Protein AF-W6S376-F1 (afdb_monomer)

Foldseek 3Di:
DDDPPDPPPPPDDPVVVVVVVVVVVVVVVVVVVVVVVVVVVVVVVVVVVVVVVVVVVVVVVVVVVVVVVVVVVVVVVVVVVVVVVVVVVVVVVVVVVVVVVVVVVVVVCVVVVVCCCPVVVDDDDDPVGDDDDPDPPPPPDDPPPDPPPPDVVVVVVVVD

Solvent-accessible surface area (backbone atoms only — not comparable to full-atom values): 9674 Å² total; per-residue (Å²): 134,86,84,83,76,80,79,81,78,81,82,72,69,69,73,59,56,54,55,53,51,50,54,51,50,51,53,49,51,50,53,52,49,52,50,51,53,54,48,54,52,51,53,53,52,50,55,52,51,53,53,50,52,53,53,50,52,53,48,53,53,51,51,52,52,52,52,50,53,54,51,50,51,52,51,51,56,52,51,49,54,50,49,53,54,50,50,53,49,52,52,51,50,51,51,51,52,48,50,52,51,53,50,49,46,57,68,50,50,59,57,58,53,46,47,36,35,73,78,62,68,50,72,85,73,52,94,90,70,67,78,84,74,87,74,74,82,82,75,70,76,73,80,74,81,73,79,82,72,82,52,75,66,64,66,54,61,73,77,107

Structure (mmCIF, N/CA/C/O backbone):
data_AF-W6S376-F1
#
_entry.id   AF-W6S376-F1
#
loop_
_atom_site.group_PDB
_atom_site.id
_atom_site.type_symbol
_atom_site.label_atom_id
_atom_site.label_alt_id
_atom_site.label_comp_id
_atom_site.label_asym_id
_atom_site.label_entity_id
_atom_site.label_seq_id
_atom_site.pdbx_PDB_ins_code
_atom_site.Cartn_x
_atom_site.Cartn_y
_atom_site.Cartn_z
_atom_site.occupancy
_atom_site.B_iso_or_equiv
_atom_site.auth_seq_id
_atom_site.auth_comp_id
_atom_site.auth_asym_id
_atom_site.auth_atom_id
_atom_site.pdbx_PDB_model_num
ATOM 1 N N . MET A 1 1 ? -20.265 -20.886 99.527 1.00 39.12 1 MET A N 1
ATOM 2 C CA . MET A 1 1 ? -19.819 -20.579 98.152 1.00 39.12 1 MET A CA 1
ATOM 3 C C . MET A 1 1 ? -20.722 -19.474 97.637 1.00 39.12 1 MET A C 1
ATOM 5 O O . MET A 1 1 ? -21.921 -19.539 97.876 1.00 39.12 1 MET A O 1
ATOM 9 N N . LEU A 1 2 ? -20.114 -18.406 97.135 1.00 38.09 2 LEU A N 1
ATOM 10 C CA . LEU A 1 2 ? -20.700 -17.077 96.972 1.00 38.09 2 LEU A CA 1
ATOM 11 C C . LEU A 1 2 ? -21.771 -17.071 95.872 1.00 38.09 2 LEU A C 1
ATOM 13 O O . LEU A 1 2 ? -21.525 -17.546 94.770 1.00 38.09 2 LEU A O 1
ATOM 17 N N . VAL A 1 3 ? -22.951 -16.539 96.193 1.00 49.94 3 VAL A N 1
ATOM 18 C CA . VAL A 1 3 ? -23.994 -16.220 95.213 1.00 49.94 3 VAL A CA 1
ATOM 19 C C . VAL A 1 3 ? -23.668 -14.829 94.686 1.00 49.94 3 VAL A C 1
ATOM 21 O O . VAL A 1 3 ? -23.959 -13.828 95.341 1.00 49.94 3 VAL A O 1
ATOM 24 N N . GLU A 1 4 ? -22.991 -14.770 93.545 1.00 47.47 4 GLU A N 1
ATOM 25 C CA . GLU A 1 4 ? -22.714 -13.518 92.851 1.00 47.47 4 GLU A CA 1
ATOM 26 C C . GLU A 1 4 ? -24.013 -13.058 92.176 1.00 47.47 4 GLU A C 1
ATOM 28 O O . GLU A 1 4 ? -24.492 -13.639 91.204 1.00 47.47 4 GLU A O 1
ATOM 33 N N . LYS A 1 5 ? -24.666 -12.069 92.792 1.00 45.97 5 LYS A N 1
ATOM 34 C CA . LYS A 1 5 ? -25.828 -11.382 92.230 1.00 45.97 5 LYS A CA 1
ATOM 35 C C . LYS A 1 5 ? -25.325 -10.519 91.075 1.00 45.97 5 LYS A C 1
ATOM 37 O O . LYS A 1 5 ? -24.723 -9.478 91.316 1.00 45.97 5 LYS A O 1
ATOM 42 N N . GLU A 1 6 ? -25.588 -10.931 89.840 1.00 48.41 6 GLU A N 1
ATOM 43 C CA . GLU A 1 6 ? -25.418 -10.050 88.687 1.00 48.41 6 GLU A CA 1
ATOM 44 C C . GLU A 1 6 ? -26.399 -8.876 88.817 1.00 48.41 6 GLU A C 1
ATOM 46 O O . GLU A 1 6 ? -27.620 -9.020 88.701 1.00 48.41 6 GLU A O 1
ATOM 51 N N . GLU A 1 7 ? -25.863 -7.698 89.133 1.00 44.38 7 GLU A N 1
ATOM 52 C CA . GLU A 1 7 ? -26.614 -6.451 89.145 1.00 44.38 7 GLU A CA 1
ATOM 53 C C . GLU A 1 7 ? -27.043 -6.104 87.714 1.00 44.38 7 GLU A C 1
ATOM 55 O O . GLU A 1 7 ? -26.270 -5.585 86.907 1.00 44.38 7 GLU A O 1
ATOM 60 N N . TYR A 1 8 ? -28.312 -6.354 87.394 1.00 46.72 8 TYR A N 1
ATOM 61 C CA . TYR A 1 8 ? -28.940 -5.812 86.194 1.00 46.72 8 TYR A CA 1
ATOM 62 C C . TYR A 1 8 ? -29.091 -4.292 86.335 1.00 46.72 8 TYR A C 1
ATOM 64 O O . TYR A 1 8 ? -30.115 -3.776 86.786 1.00 46.72 8 TYR A O 1
ATOM 72 N N . ILE A 1 9 ? -28.063 -3.553 85.922 1.00 46.50 9 ILE A N 1
ATOM 73 C CA . ILE A 1 9 ? -28.124 -2.099 85.775 1.00 46.50 9 ILE A CA 1
ATOM 74 C C . ILE A 1 9 ? -28.950 -1.782 84.521 1.00 46.50 9 ILE A C 1
ATOM 76 O O . ILE A 1 9 ? -28.429 -1.620 83.417 1.00 46.50 9 ILE A O 1
ATOM 80 N N . ILE A 1 10 ? -30.268 -1.668 84.685 1.00 50.78 10 ILE A N 1
ATOM 81 C CA . ILE A 1 10 ? -31.154 -1.115 83.655 1.00 50.78 10 ILE A CA 1
ATOM 82 C C . ILE A 1 10 ? -31.054 0.413 83.732 1.00 50.78 10 ILE 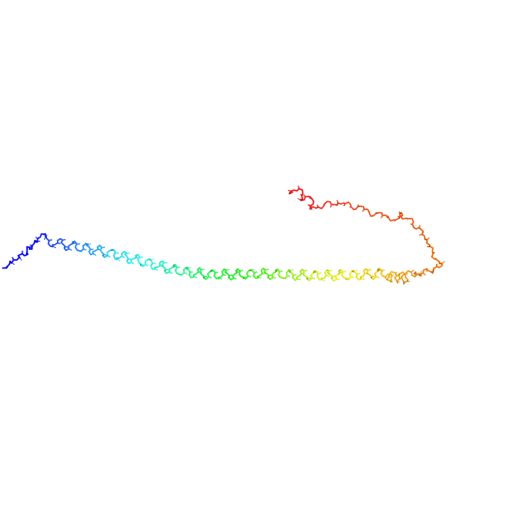A C 1
ATOM 84 O O . ILE A 1 10 ? -31.858 1.086 84.373 1.00 50.78 10 ILE A O 1
ATOM 88 N N . LYS A 1 11 ? -30.024 0.980 83.097 1.00 48.44 11 LYS A N 1
ATOM 89 C CA . LYS A 1 11 ? -29.925 2.427 82.866 1.00 48.44 11 LYS A CA 1
ATOM 90 C 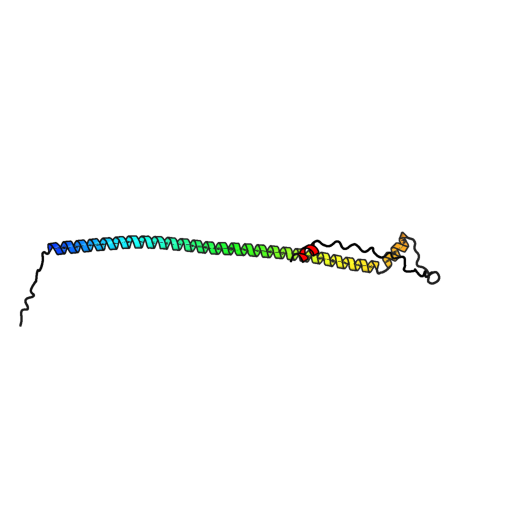C . LYS A 1 11 ? -30.515 2.770 81.496 1.00 48.44 11 LYS A C 1
ATOM 92 O O . LYS A 1 11 ? -29.883 2.543 80.467 1.00 48.44 11 LYS A O 1
ATOM 97 N N . GLY A 1 12 ? -31.716 3.352 81.512 1.00 62.19 12 GLY A N 1
ATOM 98 C CA . GLY A 1 12 ? -32.338 4.033 80.371 1.00 62.19 12 GLY A CA 1
ATOM 99 C C . GLY A 1 12 ? -33.593 3.360 79.803 1.00 62.19 12 GLY A C 1
ATOM 100 O O . GLY A 1 12 ? -33.769 2.147 79.880 1.00 62.19 12 GLY A O 1
ATOM 101 N N . SER A 1 13 ? -34.469 4.179 79.214 1.00 60.47 13 SER A N 1
ATOM 102 C CA . SER A 1 13 ? -35.707 3.741 78.559 1.00 60.47 13 SER A CA 1
ATOM 103 C C . SER A 1 13 ? -35.403 2.897 77.313 1.00 60.47 13 SER A C 1
ATOM 105 O O . SER A 1 13 ? -34.780 3.382 76.366 1.00 60.47 13 SER A O 1
ATOM 107 N N . ASN A 1 14 ? -35.872 1.644 77.285 1.00 60.69 14 ASN A N 1
ATOM 108 C CA . ASN A 1 14 ? -35.725 0.728 76.141 1.00 60.69 14 ASN A CA 1
ATOM 109 C C . ASN A 1 14 ? -36.356 1.267 74.841 1.00 60.69 14 ASN A C 1
ATOM 111 O O . ASN A 1 14 ? -35.962 0.845 73.755 1.00 60.69 14 ASN A O 1
ATOM 115 N N . ALA A 1 15 ? -37.268 2.241 74.935 1.00 60.81 15 ALA A N 1
ATOM 116 C CA . ALA A 1 15 ? -37.888 2.890 73.782 1.00 60.81 15 ALA A CA 1
ATOM 117 C C . ALA A 1 15 ? -36.878 3.648 72.893 1.00 60.81 15 ALA A C 1
ATOM 119 O O . ALA A 1 15 ? -37.040 3.686 71.678 1.00 60.81 15 ALA A O 1
ATOM 120 N N . LEU A 1 16 ? -35.804 4.204 73.473 1.00 59.72 16 LEU A N 1
ATOM 121 C CA . LEU A 1 16 ? -34.778 4.953 72.727 1.00 59.72 16 LEU A CA 1
ATOM 122 C C . LEU A 1 16 ? -33.722 4.049 72.068 1.00 59.72 16 LEU A C 1
ATOM 124 O O . LEU A 1 16 ? -33.087 4.445 71.094 1.00 59.72 16 LEU A O 1
ATOM 128 N N . LYS A 1 17 ? -33.530 2.821 72.570 1.00 62.09 17 LYS A N 1
ATOM 129 C CA . LYS A 1 17 ? -32.647 1.836 71.919 1.00 62.09 17 LYS A CA 1
ATOM 130 C C . LYS A 1 17 ? -33.239 1.350 70.601 1.00 62.09 17 LYS A C 1
ATOM 132 O O . LYS A 1 17 ? -32.499 1.139 69.647 1.00 62.09 17 LYS A O 1
ATOM 137 N N . GLN A 1 18 ? -34.558 1.196 70.539 1.00 60.62 18 GLN A N 1
ATOM 138 C CA . GLN A 1 18 ? -35.235 0.696 69.349 1.00 60.62 18 GLN A CA 1
ATOM 139 C C . GLN A 1 18 ? -35.194 1.708 68.196 1.00 60.62 18 GLN A C 1
ATOM 141 O O . GLN A 1 18 ? -34.843 1.328 67.081 1.00 60.62 18 GLN A O 1
ATOM 146 N N . SER A 1 19 ? -35.401 2.999 68.480 1.00 62.12 19 SER A N 1
ATOM 147 C CA . SER A 1 19 ? -35.263 4.063 67.477 1.00 62.12 19 SER A CA 1
ATOM 148 C C . SER A 1 19 ? -33.817 4.250 66.998 1.00 62.12 19 SER A C 1
ATOM 150 O O . SER A 1 19 ? -33.586 4.453 65.809 1.00 62.12 19 SER A O 1
ATOM 152 N N . ALA A 1 20 ? -32.816 4.108 67.877 1.00 65.94 20 ALA A N 1
ATOM 153 C CA . ALA A 1 20 ? -31.406 4.149 67.476 1.00 65.94 20 ALA A CA 1
ATOM 154 C C . ALA A 1 20 ? -31.015 2.978 66.547 1.00 65.94 20 ALA A C 1
ATOM 156 O O . ALA A 1 20 ? -30.254 3.171 65.596 1.00 65.94 20 ALA A O 1
ATOM 157 N N . ILE A 1 21 ? -31.559 1.779 66.790 1.00 68.56 21 ILE A N 1
ATOM 158 C CA . ILE A 1 21 ? -31.357 0.597 65.935 1.00 68.56 21 ILE A CA 1
ATOM 159 C C . ILE A 1 21 ? -32.057 0.775 64.578 1.00 68.56 21 ILE A C 1
ATOM 161 O O . ILE A 1 21 ? -31.495 0.395 63.551 1.00 68.56 21 ILE A O 1
ATOM 165 N N . GLU A 1 22 ? -33.255 1.366 64.544 1.00 68.00 22 GLU A N 1
ATOM 166 C CA . GLU A 1 22 ? -33.971 1.673 63.296 1.00 68.00 22 GLU A CA 1
ATOM 167 C C . GLU A 1 22 ? -33.218 2.692 62.435 1.00 68.00 22 GLU A C 1
ATOM 169 O O . GLU A 1 22 ? -32.988 2.426 61.256 1.00 68.00 22 GLU A O 1
ATOM 174 N N . VAL A 1 23 ? -32.722 3.782 63.030 1.00 71.94 23 VAL A N 1
ATOM 175 C CA . VAL A 1 23 ? -31.906 4.786 62.324 1.00 71.94 23 VAL A CA 1
ATOM 176 C C . VAL A 1 23 ? -30.604 4.174 61.793 1.00 71.94 23 VAL A C 1
ATOM 178 O O . VAL A 1 23 ? -30.176 4.485 60.680 1.00 71.94 23 VAL A O 1
ATOM 181 N N . GLN A 1 24 ? -29.956 3.275 62.541 1.00 72.38 24 GLN A N 1
ATOM 182 C CA . GLN A 1 24 ? -28.781 2.551 62.039 1.00 72.38 24 GLN A CA 1
ATOM 183 C C . GLN A 1 24 ? -29.116 1.632 60.859 1.00 72.38 24 GLN A C 1
ATOM 185 O O . GLN A 1 24 ? -28.380 1.635 59.869 1.00 72.38 24 GLN A O 1
ATOM 190 N N . ARG A 1 25 ? -30.224 0.883 60.929 1.00 71.31 25 ARG A N 1
ATOM 191 C CA . ARG A 1 25 ? -30.671 0.019 59.825 1.00 71.31 25 ARG A CA 1
ATOM 192 C C . ARG A 1 25 ? -31.015 0.817 58.576 1.00 71.31 25 ARG A C 1
ATOM 194 O O . ARG A 1 25 ? -30.661 0.386 57.483 1.00 71.31 25 ARG A O 1
ATOM 201 N N . GLU A 1 26 ? -31.673 1.963 58.722 1.00 75.44 26 GLU A N 1
ATOM 202 C CA . GLU A 1 26 ? -32.029 2.837 57.602 1.00 75.44 26 GLU A CA 1
ATOM 203 C C . GLU A 1 26 ? -30.774 3.388 56.906 1.00 75.44 26 GLU A C 1
ATOM 205 O O . GLU A 1 26 ? -30.630 3.254 55.689 1.00 75.44 26 GLU A O 1
ATOM 210 N N . ASN A 1 27 ? -29.794 3.859 57.685 1.00 77.00 27 ASN A N 1
ATOM 211 C CA . ASN A 1 27 ? -28.497 4.312 57.173 1.00 77.00 27 ASN A CA 1
ATOM 212 C C . ASN A 1 27 ? -27.691 3.195 56.479 1.00 77.00 27 ASN A C 1
ATOM 214 O O . ASN A 1 27 ? -27.028 3.436 55.467 1.00 77.00 27 ASN A O 1
ATOM 218 N N . GLU A 1 28 ? -27.710 1.963 56.999 1.00 80.81 28 GLU A N 1
ATOM 219 C CA . GLU A 1 28 ? -27.093 0.816 56.317 1.00 80.81 28 GLU A CA 1
ATOM 220 C C . GLU A 1 28 ? -27.803 0.477 55.005 1.00 80.81 28 GLU A C 1
ATOM 222 O O . GLU A 1 28 ? -27.146 0.190 53.998 1.00 80.81 28 GLU A O 1
ATOM 227 N N . TYR A 1 29 ? -29.135 0.546 54.988 1.00 81.62 29 TYR A N 1
ATOM 228 C CA . TYR A 1 29 ? -29.931 0.287 53.794 1.00 81.62 29 TYR A CA 1
ATOM 229 C C . TYR A 1 29 ? -29.631 1.301 52.687 1.00 81.62 29 TYR A C 1
ATOM 231 O O . TYR A 1 29 ? -29.482 0.926 51.519 1.00 81.62 29 TYR A O 1
ATOM 239 N N . GLU A 1 30 ? -29.480 2.574 53.049 1.00 83.81 30 GLU A N 1
ATOM 240 C CA . GLU A 1 30 ? -29.123 3.645 52.122 1.00 83.81 30 GLU A CA 1
ATOM 241 C C . GLU A 1 30 ? -27.717 3.447 51.541 1.00 83.81 30 GLU A C 1
ATOM 243 O O . GLU A 1 30 ? -27.540 3.450 50.318 1.00 83.81 30 GLU A O 1
ATOM 248 N N . LYS A 1 31 ? -26.730 3.125 52.389 1.00 85.12 31 LYS A N 1
ATOM 249 C CA . LYS A 1 31 ? -25.360 2.795 51.954 1.00 85.12 31 LYS A CA 1
ATOM 250 C C . LYS A 1 31 ? -25.322 1.595 51.006 1.00 85.12 31 LYS A C 1
ATOM 252 O O . LYS A 1 31 ? -24.632 1.633 49.983 1.00 85.12 31 LYS A O 1
ATOM 257 N N . LEU A 1 32 ? -26.082 0.538 51.297 1.00 84.19 32 LEU A N 1
ATOM 258 C CA . LEU A 1 32 ? -26.208 -0.635 50.425 1.00 84.19 32 LEU A CA 1
ATOM 259 C C . LEU A 1 32 ? -26.868 -0.282 49.085 1.00 84.19 32 LEU A C 1
ATOM 261 O O . LEU A 1 32 ? -26.468 -0.794 48.031 1.00 84.19 32 LEU A O 1
ATOM 265 N N . ARG A 1 33 ? -27.863 0.611 49.096 1.00 86.12 33 ARG A N 1
ATOM 266 C CA . ARG A 1 33 ? -28.548 1.085 47.889 1.00 86.12 33 ARG A CA 1
ATOM 267 C C . ARG A 1 33 ? -27.603 1.899 47.009 1.00 86.12 33 ARG A C 1
ATOM 269 O O . ARG A 1 33 ? -27.508 1.619 45.811 1.00 86.12 33 ARG A O 1
ATOM 276 N N . GLU A 1 34 ? -26.836 2.817 47.591 1.00 86.88 34 GLU A N 1
ATOM 277 C CA . GLU A 1 34 ? -25.803 3.569 46.875 1.00 86.88 34 GLU A CA 1
ATOM 278 C C . GLU A 1 34 ? -24.716 2.658 46.297 1.00 86.88 34 GLU A C 1
ATOM 280 O O . GLU A 1 34 ? -24.345 2.793 45.126 1.00 86.88 34 GLU A O 1
ATOM 285 N N . GLN A 1 35 ? -24.227 1.688 47.075 1.00 86.19 35 GLN A N 1
ATOM 286 C CA . GLN A 1 35 ? -23.240 0.719 46.599 1.00 86.19 35 GLN A CA 1
ATOM 287 C C . GLN A 1 35 ? -23.770 -0.112 45.426 1.00 86.19 35 GLN A C 1
ATOM 289 O O . GLN A 1 35 ? -23.048 -0.303 44.443 1.00 86.19 35 GLN A O 1
ATOM 294 N N . ARG A 1 36 ? -25.039 -0.549 45.456 1.00 85.19 36 ARG A N 1
ATOM 295 C CA . ARG A 1 36 ? -25.665 -1.242 44.315 1.00 85.19 36 ARG A CA 1
ATOM 296 C C . ARG A 1 36 ? -25.727 -0.358 43.075 1.00 85.19 36 ARG A C 1
ATOM 298 O O . ARG A 1 36 ? -25.422 -0.838 41.984 1.00 85.19 36 ARG A O 1
ATOM 305 N N . VAL A 1 37 ? -26.104 0.914 43.211 1.00 87.00 37 VAL A N 1
ATOM 306 C CA . VAL A 1 37 ? -26.166 1.849 42.073 1.00 87.00 37 VAL A CA 1
ATOM 307 C C . VAL A 1 37 ? -24.771 2.077 41.486 1.00 87.00 37 VAL A C 1
ATOM 309 O O . VAL A 1 37 ? -24.588 1.940 40.273 1.00 87.00 37 VAL A O 1
ATOM 312 N N . ARG A 1 38 ? -23.763 2.327 42.331 1.00 86.38 38 ARG A N 1
ATOM 313 C CA . ARG A 1 38 ? -22.363 2.491 41.904 1.00 86.38 38 ARG A CA 1
ATOM 314 C C . ARG A 1 38 ? -21.817 1.224 41.238 1.00 86.38 38 ARG A C 1
ATOM 316 O O . ARG A 1 38 ? -21.149 1.319 40.210 1.00 86.38 38 ARG A O 1
ATOM 323 N N . SER A 1 39 ? -22.129 0.043 41.773 1.00 83.62 39 SER A N 1
ATOM 324 C CA . SER A 1 39 ? -21.736 -1.248 41.192 1.00 83.62 39 SER A CA 1
ATOM 325 C C . SER A 1 39 ? -22.360 -1.464 39.809 1.00 83.62 39 SER A C 1
ATOM 327 O O . SER A 1 39 ? -21.649 -1.754 38.845 1.00 83.62 39 SER A O 1
ATOM 329 N N . LYS A 1 40 ? -23.665 -1.192 39.654 1.00 85.88 40 LYS A N 1
ATOM 330 C CA . LYS A 1 40 ? -24.354 -1.259 38.353 1.00 85.88 40 LYS A CA 1
ATOM 331 C C . LYS A 1 40 ? -23.754 -0.292 37.328 1.00 85.88 40 LYS A C 1
ATOM 333 O O . LYS A 1 40 ? -23.588 -0.658 36.166 1.00 85.88 40 LYS A O 1
ATOM 338 N N . GLN A 1 41 ? -23.400 0.927 37.736 1.00 87.06 41 GLN A N 1
ATOM 339 C CA . GLN A 1 41 ? -22.737 1.889 36.850 1.00 87.06 41 GLN A CA 1
ATOM 340 C C . GLN A 1 41 ? -21.328 1.432 36.445 1.00 87.06 41 GLN A C 1
ATOM 342 O O . GLN A 1 41 ? -20.972 1.541 35.271 1.00 87.06 41 GLN A O 1
ATOM 347 N N . LYS A 1 42 ? -20.537 0.882 37.376 1.00 86.69 42 LYS A N 1
ATOM 348 C CA . LYS A 1 42 ? -19.216 0.303 37.072 1.00 86.69 42 LYS A CA 1
ATOM 349 C C . LYS A 1 42 ? -19.326 -0.871 36.096 1.00 86.69 42 LYS A C 1
ATOM 351 O O . LYS A 1 42 ? -18.591 -0.902 35.114 1.00 86.69 42 LYS A O 1
ATOM 356 N N . ALA A 1 43 ? -20.287 -1.772 36.301 1.00 85.25 43 ALA A N 1
ATOM 357 C CA . ALA A 1 43 ? -20.538 -2.893 35.397 1.00 85.25 43 ALA A CA 1
ATOM 358 C C . ALA A 1 43 ? -20.877 -2.416 33.973 1.00 85.25 43 ALA A C 1
ATOM 360 O O . ALA A 1 43 ? -20.283 -2.891 33.007 1.00 85.25 43 ALA A O 1
ATOM 361 N N . LYS A 1 44 ? -21.749 -1.404 33.832 1.00 86.50 44 LYS A N 1
ATOM 362 C CA . LYS A 1 44 ? -22.058 -0.790 32.527 1.00 86.50 44 LYS A CA 1
ATOM 363 C C . LYS A 1 44 ? -20.819 -0.184 31.859 1.00 86.50 44 LYS A C 1
ATOM 365 O O . LYS A 1 44 ? -20.592 -0.421 30.677 1.00 86.50 44 LYS A O 1
ATOM 370 N N . LYS A 1 45 ? -19.994 0.558 32.607 1.00 88.19 45 LYS A N 1
ATOM 371 C CA . LYS A 1 45 ? -18.748 1.150 32.084 1.00 88.19 45 LYS A CA 1
ATOM 372 C C . LYS A 1 45 ? -17.754 0.082 31.620 1.00 88.19 45 LYS A C 1
ATOM 374 O O . LYS A 1 45 ? -17.135 0.252 30.573 1.00 88.19 45 LYS A O 1
ATOM 379 N N . ASN A 1 46 ? -17.632 -1.021 32.355 1.00 87.44 46 ASN A N 1
ATOM 380 C CA . ASN A 1 46 ? -16.748 -2.127 31.990 1.00 87.44 46 ASN A CA 1
ATOM 381 C C . ASN A 1 46 ? -17.205 -2.819 30.700 1.00 87.44 46 ASN A C 1
ATOM 383 O O . ASN A 1 46 ? -16.378 -3.074 29.830 1.00 87.44 46 ASN A O 1
ATOM 387 N N . LEU A 1 47 ? -18.513 -3.041 30.531 1.00 87.75 47 LEU A N 1
ATOM 388 C CA . LEU A 1 47 ? -19.069 -3.602 29.294 1.00 87.75 47 LEU A CA 1
ATOM 389 C C . LEU A 1 47 ? -18.791 -2.708 28.079 1.00 87.75 47 LEU A C 1
ATOM 391 O O . LEU A 1 47 ? -18.410 -3.207 27.022 1.00 87.75 47 LEU A O 1
ATOM 395 N N . VAL A 1 48 ? -18.942 -1.387 28.224 1.00 90.25 48 VAL A N 1
ATOM 396 C CA . VAL A 1 48 ? -18.636 -0.432 27.145 1.00 90.25 48 VAL A CA 1
ATOM 397 C C . VAL A 1 48 ? -17.145 -0.437 26.815 1.00 90.25 48 VAL A C 1
ATOM 399 O O . VAL A 1 48 ? -16.793 -0.516 25.643 1.00 90.25 48 VAL A O 1
ATOM 402 N N . ARG A 1 49 ? -16.264 -0.422 27.824 1.00 91.19 49 ARG A N 1
ATOM 403 C CA . ARG A 1 49 ? -14.808 -0.503 27.612 1.00 91.19 49 ARG A CA 1
ATOM 404 C C . ARG A 1 49 ? -14.407 -1.757 26.846 1.00 91.19 49 ARG A C 1
ATOM 406 O O . ARG A 1 49 ? -13.590 -1.670 25.939 1.00 91.19 49 ARG A O 1
ATOM 413 N N . LEU A 1 50 ? -15.008 -2.896 27.180 1.00 90.12 50 LEU A N 1
ATOM 414 C CA . LEU A 1 50 ? -14.717 -4.169 26.526 1.00 90.12 50 LEU A CA 1
ATOM 415 C C . LEU A 1 50 ? -15.149 -4.140 25.052 1.00 90.12 50 LEU A C 1
ATOM 417 O O . LEU A 1 50 ? -14.363 -4.486 24.176 1.00 90.12 50 LEU A O 1
ATOM 421 N N . ARG A 1 51 ? -16.346 -3.612 24.758 1.00 91.88 51 ARG A N 1
ATOM 422 C CA . ARG A 1 51 ? -16.826 -3.414 23.376 1.00 91.88 51 ARG A CA 1
ATOM 423 C C . ARG A 1 51 ? -15.934 -2.470 22.570 1.00 91.88 51 ARG A C 1
ATOM 425 O O . ARG A 1 51 ? -15.601 -2.782 21.433 1.00 91.88 51 ARG A O 1
ATOM 432 N N . VAL A 1 52 ? -15.532 -1.342 23.158 1.00 94.00 52 VAL A N 1
ATOM 433 C CA . VAL A 1 52 ? -14.631 -0.377 22.507 1.00 94.00 52 VAL A CA 1
ATOM 434 C C . VAL A 1 52 ? -13.267 -1.005 22.247 1.00 94.00 52 VAL A C 1
ATOM 436 O O . VAL A 1 52 ? -12.734 -0.839 21.159 1.00 94.00 52 VAL A O 1
ATOM 439 N N . SER A 1 53 ? -12.724 -1.772 23.196 1.00 93.19 53 SER A N 1
ATOM 440 C CA . SER A 1 53 ? -11.435 -2.447 23.022 1.00 93.19 53 SER A CA 1
ATOM 441 C C . SER A 1 53 ? -11.460 -3.460 21.878 1.00 93.19 53 SER A C 1
ATOM 443 O O . SER A 1 53 ? -10.498 -3.542 21.119 1.00 93.19 53 SER A O 1
ATOM 445 N N . VAL A 1 54 ? -12.559 -4.206 21.723 1.00 94.56 54 VAL A N 1
ATOM 446 C CA . VAL A 1 54 ? -12.736 -5.137 20.596 1.00 94.56 54 VAL A CA 1
ATOM 447 C C . VAL A 1 54 ? -12.815 -4.374 19.271 1.00 94.56 54 VAL A C 1
ATOM 449 O O . VAL A 1 54 ? -12.125 -4.730 18.321 1.00 94.56 54 VAL A O 1
ATOM 452 N N . LEU A 1 55 ? -13.586 -3.284 19.218 1.00 94.56 55 LEU A N 1
ATOM 453 C CA . LEU A 1 55 ? -13.667 -2.405 18.044 1.00 94.56 55 LEU A CA 1
ATOM 454 C C . LEU A 1 55 ? -12.299 -1.837 17.645 1.00 94.56 55 LEU A C 1
ATOM 456 O O . LEU A 1 55 ? -11.952 -1.833 16.467 1.00 94.56 55 LEU A O 1
ATOM 460 N N . LEU A 1 56 ? -11.504 -1.407 18.625 1.00 94.44 56 LEU A N 1
ATOM 461 C CA . LEU A 1 56 ? -10.156 -0.879 18.413 1.00 94.44 56 LEU A CA 1
ATOM 462 C C . LEU A 1 56 ? -9.194 -1.953 17.893 1.00 94.44 56 LEU A C 1
ATOM 464 O O . LEU A 1 56 ? -8.372 -1.672 17.026 1.00 94.44 56 LEU A O 1
ATOM 468 N N . SER A 1 57 ? -9.323 -3.189 18.379 1.00 94.81 57 SER A N 1
ATOM 469 C CA . SER A 1 57 ? -8.541 -4.324 17.881 1.00 94.81 57 SER A CA 1
ATOM 470 C C . SER A 1 57 ? -8.879 -4.650 16.424 1.00 94.81 57 SER A C 1
ATOM 472 O O . SER A 1 57 ? -7.969 -4.788 15.610 1.00 94.81 57 SER A O 1
ATOM 474 N N . ILE A 1 58 ? -10.167 -4.686 16.066 1.00 95.19 58 ILE A N 1
ATOM 475 C CA . ILE A 1 58 ? -10.604 -4.886 14.675 1.00 95.19 58 ILE A CA 1
ATOM 476 C C . ILE A 1 58 ? -10.075 -3.757 13.782 1.00 95.19 58 ILE A C 1
ATOM 478 O O . ILE A 1 58 ? -9.549 -4.014 12.700 1.00 95.19 58 ILE A O 1
ATOM 482 N N . PHE A 1 59 ? -10.160 -2.510 14.251 1.00 96.69 59 PHE A N 1
ATOM 483 C CA . PHE A 1 59 ? -9.641 -1.354 13.528 1.00 96.69 59 PHE A CA 1
ATOM 484 C C . PHE A 1 59 ? -8.126 -1.445 13.297 1.00 96.69 59 PHE A C 1
ATOM 486 O O . PHE A 1 59 ? -7.667 -1.205 12.184 1.00 96.69 59 PHE A O 1
ATOM 493 N N . MET A 1 60 ? -7.350 -1.860 14.304 1.00 96.31 60 MET A N 1
ATOM 494 C CA . MET A 1 60 ? -5.906 -2.081 14.161 1.00 96.31 60 MET A CA 1
ATOM 495 C C . MET A 1 60 ? -5.581 -3.117 13.079 1.00 96.31 60 MET A C 1
ATOM 497 O O . MET A 1 60 ? -4.689 -2.891 12.259 1.00 96.31 60 MET A O 1
ATOM 501 N N . VAL A 1 61 ? -6.322 -4.227 13.025 1.00 96.69 61 VAL A N 1
ATOM 502 C CA . VAL A 1 61 ? -6.128 -5.251 11.984 1.00 96.69 61 VAL A CA 1
ATOM 503 C C . VAL A 1 61 ? -6.446 -4.683 10.601 1.00 96.69 61 VAL A C 1
ATOM 505 O O . VAL A 1 61 ? -5.680 -4.886 9.661 1.00 96.69 61 VAL A O 1
ATOM 508 N N . LEU A 1 62 ? -7.528 -3.912 10.481 1.00 96.88 62 LEU A N 1
ATOM 509 C CA . LEU A 1 62 ? -7.934 -3.285 9.225 1.00 96.88 62 LEU A CA 1
ATOM 510 C C . LEU A 1 62 ? -6.895 -2.276 8.716 1.00 96.88 62 LEU A C 1
ATOM 512 O O . LEU A 1 62 ? -6.518 -2.325 7.547 1.00 96.88 62 LEU A O 1
ATOM 516 N N . VAL A 1 63 ? -6.379 -1.408 9.590 1.00 97.00 63 VAL A N 1
ATOM 517 C CA . VAL A 1 63 ? -5.307 -0.457 9.247 1.00 97.00 63 VAL A CA 1
ATOM 518 C C . VAL A 1 63 ? -4.053 -1.197 8.789 1.00 97.00 63 VAL A C 1
ATOM 520 O O . VAL A 1 63 ? -3.453 -0.821 7.784 1.00 97.00 63 VAL A O 1
ATOM 523 N N . THR A 1 64 ? -3.685 -2.279 9.477 1.00 96.81 64 THR A N 1
ATOM 524 C CA . THR A 1 64 ? -2.536 -3.109 9.088 1.00 96.81 64 THR A CA 1
ATOM 525 C C . THR A 1 64 ? -2.749 -3.727 7.701 1.00 96.81 64 THR A C 1
ATOM 527 O O . THR A 1 64 ? -1.845 -3.691 6.869 1.00 96.81 64 THR A O 1
ATOM 530 N N . GLY A 1 65 ? -3.956 -4.221 7.410 1.00 96.31 65 GLY A N 1
ATOM 531 C CA . GLY A 1 65 ? -4.315 -4.749 6.092 1.00 96.31 65 GLY A CA 1
ATOM 532 C C . GLY A 1 65 ? -4.190 -3.708 4.976 1.00 96.31 65 GLY A C 1
ATOM 533 O O . GLY A 1 65 ? -3.557 -3.972 3.957 1.00 96.31 65 GLY A O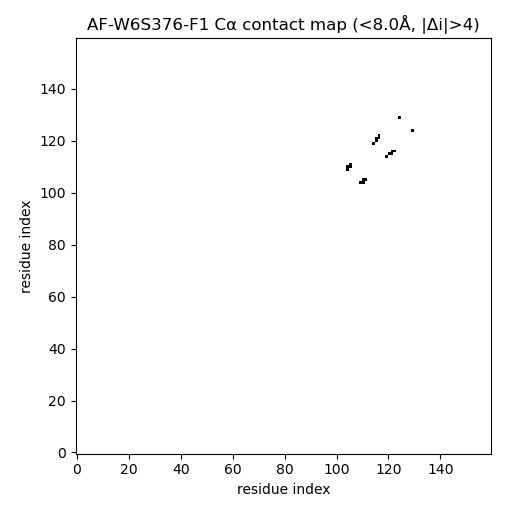 1
ATOM 534 N N . ILE A 1 66 ? -4.721 -2.500 5.186 1.00 96.31 66 ILE A N 1
ATOM 535 C CA . ILE A 1 66 ? -4.606 -1.396 4.218 1.00 96.31 66 ILE A CA 1
ATOM 536 C C . ILE A 1 66 ? -3.140 -0.997 4.014 1.00 96.31 66 ILE A C 1
ATOM 538 O O . ILE A 1 66 ? -2.715 -0.764 2.883 1.00 96.31 66 ILE A O 1
ATOM 542 N N . LEU A 1 67 ? -2.357 -0.935 5.093 1.00 96.62 67 LEU A N 1
ATOM 543 C CA . LEU A 1 67 ? -0.939 -0.588 5.037 1.00 96.62 67 LEU A CA 1
ATOM 544 C C . LEU A 1 67 ? -0.124 -1.627 4.258 1.00 96.62 67 LEU A C 1
ATOM 546 O O . LEU A 1 67 ? 0.780 -1.259 3.512 1.00 96.62 67 LEU A O 1
ATOM 550 N N . LEU A 1 68 ? -0.458 -2.913 4.385 1.00 95.88 68 LEU A N 1
ATOM 551 C CA . LEU A 1 68 ? 0.150 -3.962 3.570 1.00 95.88 68 LEU A CA 1
ATOM 552 C C . LEU A 1 68 ? -0.187 -3.762 2.092 1.00 95.88 68 LEU A C 1
ATOM 554 O O . LEU A 1 68 ? 0.724 -3.669 1.275 1.00 95.88 68 LEU A O 1
ATOM 558 N N . VAL A 1 69 ? -1.471 -3.637 1.746 1.00 96.31 69 VAL A N 1
ATOM 559 C CA . VAL A 1 69 ? -1.905 -3.472 0.348 1.00 96.31 69 VAL A CA 1
ATOM 560 C C . VAL A 1 69 ? -1.267 -2.237 -0.295 1.00 96.31 69 VAL A C 1
ATOM 562 O O . VAL A 1 69 ? -0.783 -2.319 -1.423 1.00 96.31 69 VAL A O 1
ATOM 565 N N . SER A 1 70 ? -1.200 -1.110 0.418 1.00 95.88 70 SER A N 1
ATOM 566 C CA . SER A 1 70 ? -0.573 0.108 -0.106 1.00 95.88 70 SER A CA 1
ATOM 567 C C . SER A 1 70 ? 0.928 -0.066 -0.341 1.00 95.88 70 SER A C 1
ATOM 569 O O . SER A 1 70 ? 1.434 0.342 -1.385 1.00 95.88 70 SER A O 1
ATOM 571 N N . ARG A 1 71 ? 1.641 -0.730 0.578 1.00 94.81 71 ARG A N 1
ATOM 572 C CA . ARG A 1 71 ? 3.065 -1.046 0.403 1.00 94.81 71 ARG A CA 1
ATOM 573 C C . ARG A 1 71 ? 3.304 -1.969 -0.783 1.00 94.81 71 ARG A C 1
ATOM 575 O O . ARG A 1 71 ? 4.196 -1.683 -1.575 1.00 94.81 71 ARG A O 1
ATOM 582 N N . TYR A 1 72 ? 2.503 -3.020 -0.934 1.00 94.62 72 TYR A N 1
ATOM 583 C CA . TYR A 1 72 ? 2.609 -3.916 -2.085 1.00 94.62 72 TYR A CA 1
ATOM 584 C C . TYR A 1 72 ? 2.337 -3.184 -3.399 1.00 94.62 72 TYR A C 1
ATOM 586 O O . TYR A 1 72 ? 3.104 -3.353 -4.339 1.00 94.62 72 TYR A O 1
ATOM 594 N N . SER A 1 73 ? 1.324 -2.315 -3.454 1.00 93.94 73 SER A N 1
ATOM 595 C CA . SER A 1 73 ? 1.037 -1.504 -4.645 1.00 93.94 73 SER A CA 1
ATOM 596 C C . SER A 1 73 ? 2.243 -0.662 -5.081 1.00 93.94 73 SER A C 1
ATOM 598 O O . SER A 1 73 ? 2.636 -0.686 -6.246 1.00 93.94 73 SER A O 1
ATOM 600 N N . ILE A 1 74 ? 2.906 0.005 -4.127 1.00 94.56 74 ILE A N 1
ATOM 601 C CA . ILE A 1 74 ? 4.119 0.787 -4.404 1.00 94.56 74 ILE A CA 1
ATOM 602 C C . ILE A 1 74 ? 5.237 -0.117 -4.934 1.00 94.56 74 ILE A C 1
ATOM 604 O O . ILE A 1 74 ? 5.863 0.222 -5.934 1.00 94.56 74 ILE A O 1
ATOM 608 N N . ILE A 1 75 ? 5.475 -1.272 -4.307 1.00 95.31 75 ILE A N 1
ATOM 609 C CA . ILE A 1 75 ? 6.521 -2.212 -4.738 1.00 95.31 75 ILE A CA 1
ATOM 610 C C . ILE A 1 75 ? 6.275 -2.676 -6.175 1.00 95.31 75 ILE A C 1
ATOM 612 O O . ILE A 1 75 ? 7.201 -2.649 -6.980 1.00 95.31 75 ILE A O 1
ATOM 616 N N . TYR A 1 76 ? 5.037 -3.039 -6.512 1.00 94.44 76 TYR A N 1
ATOM 617 C CA . TYR A 1 76 ? 4.685 -3.443 -7.871 1.00 94.44 76 TYR A CA 1
ATOM 618 C C . TYR A 1 76 ? 4.884 -2.309 -8.875 1.00 94.44 76 TYR A C 1
ATOM 620 O O . TYR A 1 76 ? 5.484 -2.541 -9.917 1.00 94.44 76 TYR A O 1
ATOM 628 N N . SER A 1 77 ? 4.477 -1.079 -8.549 1.00 92.81 77 SER A N 1
ATOM 629 C CA . SER A 1 77 ? 4.719 0.067 -9.438 1.00 92.81 77 SER A CA 1
ATOM 630 C C . SER A 1 77 ? 6.209 0.344 -9.665 1.00 92.81 77 SER A C 1
ATOM 632 O O . SER A 1 77 ? 6.603 0.755 -10.752 1.00 92.81 77 SER A O 1
ATOM 634 N N . LEU A 1 78 ? 7.047 0.102 -8.651 1.00 93.56 78 LEU A N 1
ATOM 635 C CA . LEU A 1 78 ? 8.497 0.254 -8.758 1.00 93.56 78 LEU A CA 1
ATOM 636 C C . LEU A 1 78 ? 9.114 -0.865 -9.596 1.00 93.56 78 LEU A C 1
ATOM 638 O O . LEU A 1 78 ? 10.048 -0.630 -10.355 1.00 93.56 78 LEU A O 1
ATOM 642 N N . GLN A 1 79 ? 8.602 -2.084 -9.440 1.00 92.69 79 GLN A N 1
ATOM 643 C CA . GLN A 1 79 ? 9.035 -3.236 -10.213 1.00 92.69 79 GLN A CA 1
ATOM 644 C C . GLN A 1 79 ? 8.696 -3.069 -11.697 1.00 92.69 79 GLN A C 1
ATOM 646 O O . GLN A 1 79 ? 9.519 -3.410 -12.539 1.00 92.69 79 GLN A O 1
ATOM 651 N N . ASP A 1 80 ? 7.527 -2.512 -12.003 1.00 93.50 80 ASP A N 1
ATOM 652 C CA . ASP A 1 80 ? 7.098 -2.208 -13.368 1.00 93.50 80 ASP A CA 1
ATOM 653 C C . ASP A 1 80 ? 8.024 -1.169 -14.015 1.00 93.50 80 ASP A C 1
ATOM 655 O O . ASP A 1 80 ? 8.659 -1.446 -15.027 1.00 93.50 80 ASP A O 1
ATOM 659 N N . GLN A 1 81 ? 8.259 -0.043 -13.329 1.00 94.38 81 GLN A N 1
ATOM 660 C CA . GLN A 1 81 ? 9.217 0.980 -13.773 1.00 94.38 81 GLN A CA 1
ATOM 661 C C . GLN A 1 81 ? 10.634 0.426 -13.965 1.00 94.38 81 GLN A C 1
ATOM 663 O O . GLN A 1 81 ? 11.349 0.835 -14.877 1.00 94.38 81 GLN A O 1
ATOM 668 N N . TYR A 1 82 ? 11.060 -0.505 -13.107 1.00 95.06 82 TYR A N 1
ATOM 669 C CA . TYR A 1 82 ? 12.349 -1.170 -13.256 1.00 95.06 82 TYR A CA 1
ATOM 670 C C . TYR A 1 82 ? 12.406 -2.033 -14.521 1.00 95.06 82 TYR A C 1
ATOM 672 O O . TYR A 1 82 ? 13.431 -2.042 -15.204 1.00 95.06 82 TYR A O 1
ATOM 680 N N . PHE A 1 83 ? 11.336 -2.766 -14.835 1.00 94.75 83 PHE A N 1
ATOM 681 C CA . PHE A 1 83 ? 11.279 -3.566 -16.054 1.00 94.75 83 PHE A CA 1
ATOM 682 C C . PHE A 1 83 ? 11.243 -2.698 -17.306 1.00 94.75 83 PHE A C 1
ATOM 684 O O . PHE A 1 83 ? 12.005 -2.986 -18.226 1.00 94.75 83 PHE A O 1
ATOM 691 N N . ASP A 1 84 ? 10.461 -1.622 -17.308 1.00 94.81 84 ASP A N 1
ATOM 692 C CA . ASP A 1 84 ? 10.414 -0.671 -18.420 1.00 94.81 84 ASP A CA 1
ATOM 693 C C . ASP A 1 84 ? 11.788 -0.042 -18.671 1.00 94.81 84 ASP A C 1
ATOM 695 O O . ASP A 1 84 ? 12.302 -0.084 -19.787 1.00 94.81 84 ASP A O 1
ATOM 699 N N . ALA A 1 85 ? 12.447 0.454 -17.618 1.00 92.69 85 ALA A N 1
ATOM 700 C CA . ALA A 1 85 ? 13.789 1.024 -17.732 1.00 92.69 85 ALA A CA 1
ATOM 701 C C . ALA A 1 85 ? 14.819 -0.009 -18.218 1.00 92.69 85 ALA A C 1
ATOM 703 O O . ALA A 1 85 ? 15.741 0.317 -18.967 1.00 92.69 85 ALA A O 1
ATOM 704 N N . LYS A 1 86 ? 14.678 -1.271 -17.799 1.00 94.31 86 LYS A N 1
ATOM 705 C CA . LYS A 1 86 ? 15.541 -2.363 -18.256 1.00 94.31 86 LYS A CA 1
ATOM 706 C C . LYS A 1 86 ? 15.309 -2.689 -19.731 1.00 94.31 86 LYS A C 1
ATOM 708 O O . LYS A 1 86 ? 16.278 -2.978 -20.433 1.00 94.31 86 LYS A O 1
ATOM 713 N N . ASP A 1 87 ? 14.063 -2.669 -20.191 1.00 94.56 87 ASP A N 1
ATOM 714 C CA . ASP A 1 87 ? 13.740 -2.899 -21.597 1.00 94.56 87 ASP A CA 1
ATOM 715 C C . ASP A 1 87 ? 14.261 -1.751 -22.468 1.00 94.56 87 ASP A C 1
ATOM 717 O O . ASP A 1 87 ? 14.943 -1.996 -23.462 1.00 94.56 87 ASP A O 1
ATOM 721 N N . GLU A 1 88 ? 14.074 -0.501 -22.032 1.00 93.62 88 GLU A N 1
ATOM 722 C CA . GLU A 1 88 ? 14.626 0.682 -22.698 1.00 93.62 88 GLU A CA 1
ATOM 723 C C . GLU A 1 88 ? 16.158 0.612 -22.803 1.00 93.62 88 GLU A C 1
ATOM 725 O O . GLU A 1 88 ? 16.721 0.841 -23.877 1.00 93.62 88 GLU A O 1
ATOM 730 N N . LEU A 1 89 ? 16.842 0.209 -21.725 1.00 90.75 89 LEU A N 1
ATOM 731 C CA . LEU A 1 89 ? 18.288 -0.017 -21.742 1.00 90.75 89 LEU A CA 1
ATOM 732 C C . LEU A 1 89 ? 18.675 -1.101 -22.762 1.00 90.75 89 LEU A C 1
ATOM 734 O O . LEU A 1 89 ? 19.614 -0.916 -23.533 1.00 90.75 89 LEU A O 1
ATOM 738 N N . GLY A 1 90 ? 17.929 -2.207 -22.811 1.00 92.75 90 GLY A N 1
ATOM 739 C CA . GLY A 1 90 ? 18.155 -3.283 -23.776 1.00 92.75 90 GLY A CA 1
ATOM 740 C C . GLY A 1 90 ? 17.943 -2.840 -25.227 1.00 92.75 90 GLY A C 1
ATOM 741 O O . GLY A 1 90 ? 18.695 -3.242 -26.118 1.00 92.75 90 GLY A O 1
ATOM 742 N N . VAL A 1 91 ? 16.955 -1.981 -25.486 1.00 94.00 91 VAL A N 1
ATOM 743 C CA . VAL A 1 91 ? 16.740 -1.369 -26.805 1.00 94.00 91 VAL A CA 1
ATOM 744 C C . VAL A 1 91 ? 17.903 -0.443 -27.166 1.00 94.00 91 VAL A C 1
ATOM 746 O O . VAL A 1 91 ? 18.421 -0.528 -28.282 1.00 94.00 91 VAL A O 1
ATOM 749 N N . ALA A 1 92 ? 18.356 0.396 -26.232 1.00 91.06 92 ALA A N 1
ATOM 750 C CA . ALA A 1 92 ? 19.487 1.296 -26.439 1.00 91.06 92 ALA A CA 1
ATOM 751 C C . ALA A 1 92 ? 20.799 0.534 -26.699 1.00 91.06 92 ALA A C 1
ATOM 753 O O . ALA A 1 92 ? 21.556 0.899 -27.600 1.00 91.06 92 ALA A O 1
ATOM 754 N N . GLU A 1 93 ? 21.054 -0.559 -25.976 1.00 92.88 93 GLU A N 1
ATOM 755 C CA . GLU A 1 93 ? 22.207 -1.435 -26.211 1.00 92.88 93 GLU A CA 1
ATOM 756 C C . GLU A 1 93 ? 22.173 -2.054 -27.609 1.00 92.88 93 GLU A C 1
ATOM 758 O O . GLU A 1 93 ? 23.166 -1.976 -28.333 1.00 92.88 93 GLU A O 1
ATOM 763 N N . ARG A 1 94 ? 21.024 -2.588 -28.040 1.00 93.06 94 ARG A N 1
ATOM 764 C CA . ARG A 1 94 ? 20.866 -3.128 -29.402 1.00 93.06 94 ARG A CA 1
ATOM 765 C C . ARG A 1 94 ? 21.059 -2.061 -30.470 1.00 93.06 94 ARG A C 1
ATOM 767 O O . ARG A 1 94 ? 21.645 -2.338 -31.515 1.00 93.06 94 ARG A O 1
ATOM 774 N N . TYR A 1 95 ? 20.567 -0.847 -30.231 1.00 92.50 95 TYR A N 1
ATOM 775 C CA . TYR A 1 95 ? 20.765 0.269 -31.149 1.00 92.50 95 TYR A CA 1
ATOM 776 C C . TYR A 1 95 ? 22.248 0.645 -31.257 1.00 92.50 95 TYR A C 1
ATOM 778 O O . TYR A 1 95 ? 22.764 0.794 -32.364 1.00 92.50 95 TYR A O 1
ATOM 786 N N . ASN A 1 96 ? 22.953 0.717 -30.127 1.00 92.56 96 ASN A N 1
ATOM 787 C CA . ASN A 1 96 ? 24.392 0.969 -30.092 1.00 92.56 96 ASN A CA 1
ATOM 788 C C . ASN A 1 96 ? 25.192 -0.145 -30.778 1.00 92.56 96 ASN A C 1
ATOM 790 O O . ASN A 1 96 ? 26.118 0.141 -31.537 1.00 92.56 96 ASN A O 1
ATOM 794 N N . GLU A 1 97 ? 24.833 -1.409 -30.553 1.00 90.69 97 GLU A N 1
ATOM 795 C CA . GLU A 1 97 ? 25.474 -2.551 -31.206 1.00 90.69 97 GLU A CA 1
ATOM 796 C C . GLU A 1 97 ? 25.261 -2.514 -32.722 1.00 90.69 97 GLU A C 1
ATOM 798 O O . GLU A 1 97 ? 26.216 -2.657 -33.489 1.00 90.69 97 GLU A O 1
ATOM 803 N N . LYS A 1 98 ? 24.036 -2.219 -33.169 1.00 92.88 98 LYS A N 1
ATOM 804 C CA . LYS A 1 98 ? 23.732 -2.028 -34.588 1.00 92.88 98 LYS A CA 1
ATOM 805 C C . LYS A 1 98 ? 24.554 -0.890 -35.192 1.00 92.88 98 LYS A C 1
ATOM 807 O 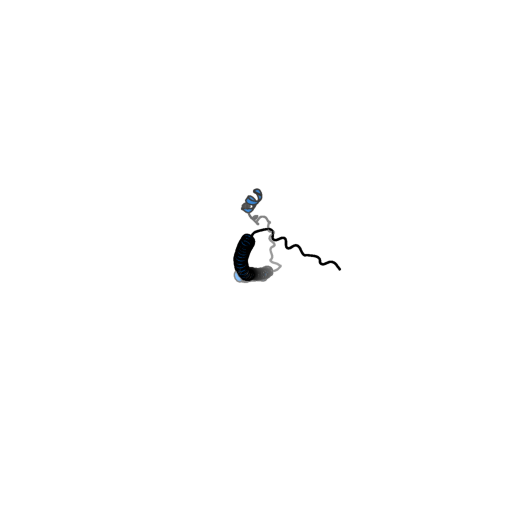O . LYS A 1 98 ? 25.163 -1.079 -36.240 1.00 92.88 98 LYS A O 1
ATOM 812 N N . LEU A 1 99 ? 24.611 0.265 -34.529 1.00 89.94 99 LEU A N 1
ATOM 813 C CA . LEU A 1 99 ? 25.370 1.416 -35.014 1.00 89.94 99 LEU A CA 1
ATOM 814 C C . LEU A 1 99 ? 26.864 1.095 -35.122 1.00 89.94 99 LEU A C 1
ATOM 816 O O . LEU A 1 99 ? 27.509 1.463 -36.098 1.00 89.94 99 LEU A O 1
ATOM 820 N N . LYS A 1 100 ? 27.408 0.352 -34.153 1.00 89.25 100 LYS A N 1
ATOM 821 C CA . LYS A 1 100 ? 28.791 -0.128 -34.195 1.00 89.25 100 LYS A CA 1
ATOM 822 C C . LYS A 1 100 ? 29.035 -1.040 -35.399 1.00 89.25 100 LYS A C 1
ATOM 824 O O . LYS A 1 100 ? 30.049 -0.881 -36.072 1.00 89.25 100 LYS A O 1
ATOM 829 N N . ILE A 1 101 ? 28.118 -1.965 -35.684 1.00 87.50 101 ILE A N 1
ATOM 830 C CA . ILE A 1 101 ? 28.192 -2.839 -36.863 1.00 87.50 101 ILE A CA 1
ATOM 831 C C . ILE A 1 101 ? 28.129 -2.017 -38.155 1.00 87.50 101 ILE A C 1
ATOM 833 O O . ILE A 1 101 ? 28.918 -2.254 -39.066 1.00 87.50 101 ILE A O 1
ATOM 837 N N . ASP A 1 102 ? 27.220 -1.049 -38.242 1.00 83.88 102 ASP A N 1
ATOM 838 C CA . ASP A 1 102 ? 27.062 -0.223 -39.440 1.00 83.88 102 ASP A CA 1
ATOM 839 C C . ASP A 1 102 ? 28.283 0.689 -39.667 1.00 83.88 102 ASP A C 1
ATOM 841 O O . ASP A 1 102 ? 28.750 0.810 -40.797 1.00 83.88 102 ASP A O 1
ATOM 845 N N . LEU A 1 103 ? 28.894 1.232 -38.608 1.00 82.94 103 LEU A N 1
ATOM 846 C CA . LEU A 1 103 ? 30.178 1.939 -38.702 1.00 82.94 103 LEU A CA 1
ATOM 847 C C . LEU A 1 103 ? 31.313 1.026 -39.176 1.00 82.94 103 LEU A C 1
ATOM 849 O O . LEU A 1 103 ? 32.126 1.446 -39.993 1.00 82.94 103 LEU A O 1
ATOM 853 N N . LEU A 1 104 ? 31.366 -0.218 -38.694 1.00 82.50 104 LEU A N 1
ATOM 854 C CA . LEU A 1 104 ? 32.332 -1.217 -39.160 1.00 82.50 104 LEU A CA 1
ATOM 855 C C . LEU A 1 104 ? 32.164 -1.523 -40.653 1.00 82.50 104 LEU A C 1
ATOM 857 O O . LEU A 1 104 ? 33.165 -1.603 -41.355 1.00 82.50 104 LEU A O 1
ATOM 861 N N . LYS A 1 105 ? 30.927 -1.628 -41.156 1.00 78.19 105 LYS A N 1
ATOM 862 C CA . LYS A 1 105 ? 30.658 -1.811 -42.595 1.00 78.19 105 LYS A CA 1
ATOM 863 C C . LYS A 1 105 ? 31.097 -0.614 -43.435 1.00 78.19 105 LYS A C 1
ATOM 865 O O . LYS A 1 105 ? 31.621 -0.805 -44.521 1.00 78.19 105 LYS A O 1
ATOM 870 N N . VAL A 1 106 ? 30.889 0.610 -42.945 1.00 74.81 106 VAL A N 1
ATOM 871 C CA . VAL A 1 106 ? 31.346 1.829 -43.637 1.00 74.81 106 VAL A CA 1
ATOM 872 C C . VAL A 1 106 ? 32.874 1.942 -43.601 1.00 7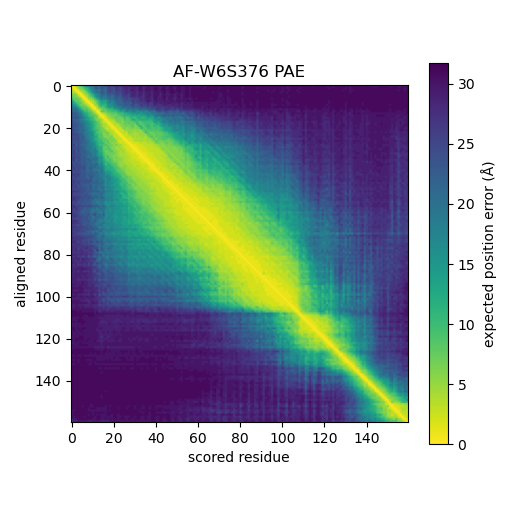4.81 106 VAL A C 1
ATOM 874 O O . VAL A 1 106 ? 33.480 2.365 -44.583 1.00 74.81 106 VAL A O 1
ATOM 877 N N . ALA A 1 107 ? 33.500 1.557 -42.484 1.00 70.81 107 ALA A N 1
ATOM 878 C CA . ALA A 1 107 ? 34.952 1.559 -42.315 1.00 70.81 107 ALA A CA 1
ATOM 879 C C . ALA A 1 107 ? 35.643 0.463 -43.140 1.00 70.81 107 ALA A C 1
ATOM 881 O O . ALA A 1 107 ? 36.735 0.684 -43.664 1.00 70.81 107 ALA A O 1
ATOM 882 N N . GLU A 1 108 ? 35.012 -0.701 -43.308 1.00 66.50 108 GLU A N 1
ATOM 883 C CA . GLU A 1 108 ? 35.370 -1.659 -44.349 1.00 66.50 108 GLU A CA 1
ATOM 884 C C . GLU A 1 108 ? 34.938 -1.086 -45.705 1.00 66.50 108 GLU A C 1
ATOM 886 O O . GLU A 1 108 ? 33.921 -1.492 -46.241 1.00 66.50 108 GLU A O 1
ATOM 891 N N . GLU A 1 109 ? 35.717 -0.136 -46.231 1.00 62.81 109 GLU A N 1
ATOM 892 C CA . GLU A 1 109 ? 35.806 0.480 -47.574 1.00 62.81 109 GLU A CA 1
ATOM 893 C C . GLU A 1 109 ? 34.874 -0.002 -48.715 1.00 62.81 109 GLU A C 1
ATOM 895 O O . GLU A 1 109 ? 34.544 0.776 -49.601 1.00 62.81 109 GLU A O 1
ATOM 900 N N . LYS A 1 110 ? 34.448 -1.266 -48.732 1.00 64.19 110 LYS A N 1
ATOM 901 C CA . LYS A 1 110 ? 33.563 -1.926 -49.694 1.00 64.19 110 LYS A CA 1
ATOM 902 C C . LYS A 1 110 ? 32.275 -1.173 -50.007 1.00 64.19 110 LYS A C 1
ATOM 904 O O . LYS A 1 110 ? 31.970 -1.089 -51.186 1.00 64.19 110 LYS A O 1
ATOM 909 N N . ASP A 1 111 ? 31.536 -0.619 -49.047 1.00 65.62 111 ASP A N 1
ATOM 910 C CA . ASP A 1 111 ? 30.282 0.090 -49.384 1.00 65.62 111 ASP A CA 1
ATOM 911 C C . ASP A 1 111 ? 30.547 1.432 -50.082 1.00 65.62 111 ASP A C 1
ATOM 913 O O . ASP A 1 111 ? 29.878 1.779 -51.061 1.00 65.62 111 ASP A O 1
ATOM 917 N N . VAL A 1 112 ? 31.588 2.152 -49.654 1.00 65.00 112 VAL A N 1
ATOM 918 C CA . VAL A 1 112 ? 32.058 3.376 -50.323 1.00 65.00 112 VAL A CA 1
ATOM 919 C C . VAL A 1 112 ? 32.574 3.046 -51.724 1.00 65.00 112 VAL A C 1
ATOM 921 O O . VAL A 1 112 ? 32.253 3.724 -52.697 1.00 65.00 112 VAL A O 1
A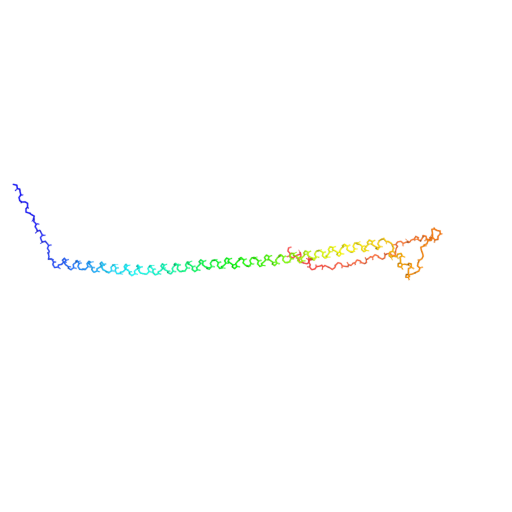TOM 924 N N . LEU A 1 113 ? 33.336 1.965 -51.842 1.00 65.31 113 LEU A N 1
ATOM 925 C CA . LEU A 1 113 ? 33.978 1.517 -53.070 1.00 65.31 113 LEU A CA 1
ATOM 926 C C . LEU A 1 113 ? 32.955 0.940 -54.064 1.00 65.31 113 LEU A C 1
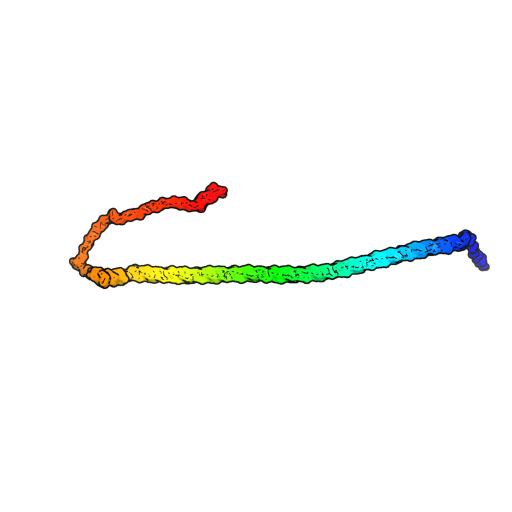ATOM 928 O O . LEU A 1 113 ? 33.092 1.164 -55.266 1.00 65.31 113 LEU A O 1
ATOM 932 N N . ASN A 1 114 ? 31.902 0.275 -53.582 1.00 69.69 114 ASN A N 1
ATOM 933 C CA . ASN A 1 114 ? 30.777 -0.205 -54.387 1.00 69.69 114 ASN A CA 1
ATOM 934 C C . ASN A 1 114 ? 29.897 0.957 -54.854 1.00 69.69 114 ASN A C 1
ATOM 936 O O . ASN A 1 114 ? 29.621 1.050 -56.044 1.00 69.69 114 ASN A O 1
ATOM 940 N N . THR A 1 115 ? 29.548 1.906 -53.978 1.00 71.62 115 THR A N 1
ATOM 941 C CA . THR A 1 115 ? 28.778 3.101 -54.374 1.00 71.62 115 THR A CA 1
ATOM 942 C C . THR A 1 115 ? 29.552 3.954 -55.384 1.00 71.62 115 THR A C 1
ATOM 944 O O . THR A 1 115 ? 28.996 4.393 -56.391 1.00 71.62 115 THR A O 1
ATOM 947 N N . ALA A 1 116 ? 30.857 4.145 -55.177 1.00 69.12 116 ALA A N 1
ATOM 948 C CA . ALA A 1 116 ? 31.723 4.861 -56.111 1.00 69.12 116 ALA A CA 1
ATOM 949 C C . ALA A 1 116 ? 31.817 4.155 -57.476 1.00 69.12 116 ALA A C 1
ATOM 951 O O . ALA A 1 116 ? 31.749 4.809 -58.518 1.00 69.12 116 ALA A O 1
ATOM 952 N N . LYS A 1 117 ? 31.927 2.821 -57.493 1.00 7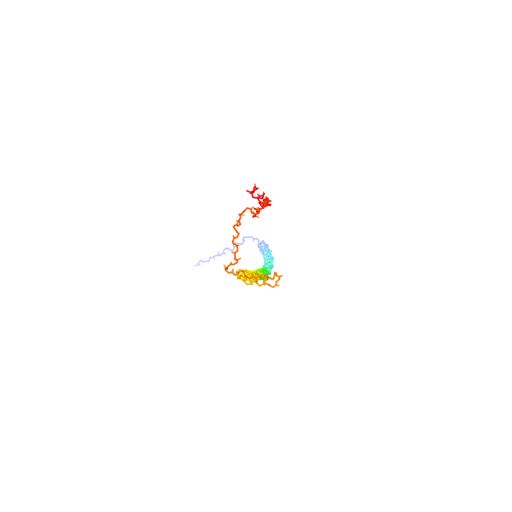0.25 117 LYS A N 1
ATOM 953 C CA . LYS A 1 117 ? 31.949 2.030 -58.732 1.00 70.25 117 LYS A CA 1
ATOM 954 C C . LYS A 1 117 ? 30.607 2.020 -59.459 1.00 70.25 117 LYS A C 1
ATOM 956 O O . LYS A 1 117 ? 30.591 2.210 -60.668 1.00 70.25 117 LYS A O 1
ATOM 961 N N . GLU A 1 118 ? 29.504 1.804 -58.750 1.00 73.62 118 GLU A N 1
ATOM 962 C CA . GLU A 1 118 ? 28.180 1.590 -59.349 1.00 73.62 118 GLU A CA 1
ATOM 963 C C . GLU A 1 118 ? 27.447 2.899 -59.666 1.00 73.62 118 GLU A C 1
ATOM 965 O O . GLU A 1 118 ? 26.878 3.033 -60.744 1.00 73.62 118 GLU A O 1
ATOM 970 N N . SER A 1 119 ? 27.475 3.885 -58.762 1.00 73.44 119 SER A N 1
ATOM 971 C CA . SER A 1 119 ? 26.753 5.157 -58.948 1.00 73.44 119 SER A CA 1
ATOM 972 C C . SER A 1 119 ? 27.586 6.223 -59.660 1.00 73.44 119 SER A C 1
ATOM 974 O O . SER A 1 119 ? 27.036 7.081 -60.348 1.00 73.44 119 SER A O 1
ATOM 976 N N . HIS A 1 120 ? 28.914 6.173 -59.522 1.00 70.69 120 HIS A N 1
ATOM 977 C CA . HIS A 1 120 ? 29.823 7.183 -60.074 1.00 70.69 120 HIS A CA 1
ATOM 978 C C . HIS A 1 120 ? 30.791 6.637 -61.134 1.00 70.69 120 HIS A C 1
ATOM 980 O O . HIS A 1 120 ? 31.645 7.385 -61.605 1.00 70.69 120 HIS A O 1
ATOM 986 N N . ASN A 1 121 ? 30.659 5.363 -61.539 1.00 73.38 121 ASN A N 1
ATOM 987 C CA . ASN A 1 121 ? 31.542 4.698 -62.510 1.00 73.38 121 ASN A CA 1
ATOM 988 C C . ASN A 1 121 ? 33.041 4.870 -62.191 1.00 73.38 121 ASN A C 1
ATOM 990 O O . ASN A 1 121 ? 33.883 4.918 -63.091 1.00 73.38 121 ASN A O 1
ATOM 994 N N . MET A 1 122 ? 33.395 5.001 -60.910 1.00 72.00 122 MET A N 1
ATOM 995 C CA . MET A 1 122 ? 34.777 5.216 -60.500 1.00 72.00 122 MET A CA 1
ATOM 996 C C . MET A 1 122 ? 35.556 3.907 -60.605 1.00 72.00 122 MET A C 1
ATOM 998 O O . MET A 1 122 ? 35.133 2.864 -60.112 1.00 72.00 122 MET A O 1
ATOM 1002 N N . VAL A 1 123 ? 36.729 3.959 -61.230 1.00 72.50 123 VAL A N 1
ATOM 1003 C CA . VAL A 1 123 ? 37.627 2.808 -61.381 1.00 72.50 123 VAL A CA 1
ATOM 1004 C C . VAL A 1 123 ? 38.791 2.975 -60.411 1.00 72.50 123 VAL A C 1
ATOM 1006 O O . VAL A 1 123 ? 39.331 4.074 -60.281 1.00 72.50 123 VAL A O 1
ATOM 1009 N N . LEU A 1 124 ? 39.194 1.897 -59.726 1.00 68.19 124 LEU A N 1
ATOM 1010 C CA . LEU A 1 124 ? 40.378 1.953 -58.866 1.00 68.19 124 LEU A CA 1
ATOM 1011 C C . LEU A 1 124 ? 41.608 2.308 -59.718 1.00 68.19 124 LEU A C 1
ATOM 1013 O O . LEU A 1 124 ? 41.852 1.635 -60.725 1.00 68.19 124 LEU A O 1
ATOM 1017 N N . PRO A 1 125 ? 42.398 3.322 -59.328 1.00 66.38 125 PRO A N 1
ATOM 1018 C CA . PRO A 1 125 ? 43.592 3.692 -60.070 1.00 66.38 125 PRO A CA 1
ATOM 1019 C C . PRO A 1 125 ? 44.601 2.540 -60.038 1.00 66.38 125 PRO A C 1
ATOM 1021 O O . PRO A 1 125 ? 44.872 1.947 -58.991 1.00 66.38 125 PRO A O 1
ATOM 1024 N N . GLN A 1 126 ? 45.177 2.211 -61.194 1.00 72.25 126 GLN A N 1
ATOM 1025 C CA . GLN A 1 126 ? 46.279 1.255 -61.257 1.00 72.25 126 GLN A CA 1
ATOM 1026 C C . GLN A 1 126 ? 47.535 1.899 -60.657 1.00 72.25 126 GLN A C 1
ATOM 1028 O O . GLN A 1 126 ? 47.732 3.108 -60.761 1.00 72.25 126 GLN A O 1
ATOM 1033 N N . LYS A 1 127 ? 48.413 1.093 -60.042 1.00 64.31 127 LYS A N 1
ATOM 1034 C CA . LYS A 1 127 ? 49.605 1.573 -59.307 1.00 64.31 127 LYS A CA 1
ATOM 1035 C C . LYS A 1 127 ? 50.532 2.497 -60.123 1.00 64.31 127 LYS A C 1
ATOM 1037 O O . LYS A 1 127 ? 51.331 3.205 -59.527 1.00 64.31 127 LYS A O 1
ATOM 1042 N N . GLY A 1 128 ? 50.428 2.497 -61.456 1.00 64.31 128 GLY A N 1
ATOM 1043 C CA . GLY A 1 128 ? 51.189 3.372 -62.356 1.00 64.31 128 GLY A CA 1
ATOM 1044 C C . GLY A 1 128 ? 50.506 4.687 -62.763 1.00 64.31 128 GLY A C 1
ATOM 1045 O O . GLY A 1 128 ? 51.148 5.500 -63.414 1.00 64.31 128 GLY A O 1
ATOM 1046 N N . THR A 1 129 ? 49.234 4.913 -62.412 1.00 61.59 129 THR A N 1
ATOM 1047 C CA . THR A 1 129 ? 48.454 6.109 -62.807 1.00 61.59 129 THR A CA 1
ATOM 1048 C C . THR A 1 129 ? 47.993 6.954 -61.618 1.00 61.59 129 THR A C 1
ATOM 1050 O O . THR A 1 129 ? 47.216 7.890 -61.789 1.00 61.59 129 THR A O 1
ATOM 1053 N N . ALA A 1 130 ? 48.422 6.615 -60.401 1.00 59.06 130 ALA A N 1
ATOM 1054 C CA . ALA A 1 130 ? 48.075 7.367 -59.203 1.00 59.06 130 ALA A CA 1
ATOM 1055 C C . ALA A 1 130 ? 48.897 8.665 -59.142 1.00 59.06 130 ALA A C 1
ATOM 1057 O O . ALA A 1 130 ? 50.115 8.630 -58.983 1.00 59.06 130 ALA A O 1
ATOM 1058 N N . ILE A 1 131 ? 48.224 9.808 -59.267 1.00 62.41 131 ILE A N 1
ATOM 1059 C CA . ILE A 1 131 ? 48.820 11.125 -59.033 1.00 62.41 131 ILE A CA 1
ATOM 1060 C C . ILE A 1 131 ? 48.575 11.465 -57.563 1.00 62.41 131 ILE A C 1
ATOM 1062 O O . ILE A 1 131 ? 47.430 11.639 -57.149 1.00 62.41 131 ILE A O 1
ATOM 1066 N N . VAL A 1 132 ? 49.642 11.530 -56.767 1.00 56.97 132 VAL A N 1
ATOM 1067 C CA . VAL A 1 132 ? 49.567 12.003 -55.380 1.00 56.97 132 VAL A CA 1
ATOM 1068 C C . VAL A 1 132 ? 49.528 13.526 -55.424 1.00 56.97 132 VAL A C 1
ATOM 1070 O O . VAL A 1 132 ? 50.526 14.172 -55.730 1.00 56.97 132 VAL A O 1
ATOM 1073 N N . LEU A 1 133 ? 48.354 14.100 -55.177 1.00 61.50 133 LEU A N 1
ATOM 1074 C CA . LEU A 1 133 ? 48.206 15.537 -54.971 1.00 61.50 133 LEU A CA 1
ATOM 1075 C C . LEU A 1 133 ? 48.538 15.828 -53.504 1.00 61.50 133 LEU A C 1
ATOM 1077 O O . LEU A 1 133 ? 47.817 15.384 -52.613 1.00 61.50 133 LEU A O 1
ATOM 1081 N N . GLU A 1 134 ? 49.623 16.560 -53.247 1.00 54.75 134 GLU A N 1
ATOM 1082 C CA . GLU A 1 134 ? 49.896 17.127 -51.922 1.00 54.75 134 GLU A CA 1
ATOM 1083 C C . GLU A 1 134 ? 48.811 18.167 -51.605 1.00 54.75 134 GLU A C 1
ATOM 1085 O O . GLU A 1 134 ? 48.845 19.313 -52.057 1.00 54.75 134 GLU A O 1
ATOM 1090 N N . GLY A 1 135 ? 47.784 17.737 -50.874 1.00 54.31 135 GLY A N 1
ATOM 1091 C CA . GLY A 1 135 ? 46.724 18.609 -50.395 1.00 54.31 135 GLY A CA 1
ATOM 1092 C C . GLY A 1 135 ? 47.272 19.558 -49.337 1.00 54.31 135 GLY A C 1
ATOM 1093 O O . GLY A 1 135 ? 47.596 19.141 -48.231 1.00 54.31 135 GLY A O 1
ATOM 1094 N N . ASN A 1 136 ? 47.363 20.844 -49.664 1.00 56.69 136 ASN A N 1
ATOM 1095 C CA . ASN A 1 136 ? 47.630 21.894 -48.687 1.00 56.69 136 ASN A CA 1
ATOM 1096 C C . ASN A 1 136 ? 46.457 21.910 -47.681 1.00 56.69 136 ASN A C 1
ATOM 1098 O O . ASN A 1 136 ? 45.323 22.192 -48.072 1.00 56.69 136 ASN A O 1
ATOM 1102 N N . GLU A 1 137 ? 46.711 21.609 -46.403 1.00 55.78 137 GLU A N 1
ATOM 1103 C CA . GLU A 1 137 ? 45.721 21.397 -45.320 1.00 55.78 137 GLU A CA 1
ATOM 1104 C C . GLU A 1 137 ? 44.819 22.609 -44.983 1.00 55.78 137 GLU A C 1
ATOM 1106 O O . GLU A 1 137 ? 44.088 22.607 -43.999 1.00 55.78 137 GLU A O 1
ATOM 1111 N N . LYS A 1 138 ? 44.811 23.667 -45.796 1.00 53.22 138 LYS A N 1
ATOM 1112 C CA . LYS A 1 138 ? 44.133 24.936 -45.489 1.00 53.22 138 LYS A CA 1
ATOM 1113 C C . LYS A 1 138 ? 42.654 25.004 -45.892 1.00 53.22 138 LYS A C 1
ATOM 1115 O O . LYS A 1 138 ? 42.078 26.085 -45.835 1.00 53.22 138 LYS A O 1
ATOM 1120 N N . THR A 1 139 ? 42.036 23.893 -46.304 1.00 51.66 139 THR A N 1
ATOM 1121 C CA . THR A 1 139 ? 40.641 23.893 -46.812 1.00 51.66 139 THR A CA 1
ATOM 1122 C C . THR A 1 139 ? 39.637 23.209 -45.880 1.00 51.66 139 THR A C 1
ATOM 1124 O O . THR A 1 139 ? 38.446 23.180 -46.176 1.00 51.66 139 THR A O 1
ATOM 1127 N N . PHE A 1 140 ? 40.060 22.710 -44.718 1.00 55.81 140 PHE A N 1
ATOM 1128 C CA . PHE A 1 140 ? 39.099 22.356 -43.677 1.00 55.81 140 PHE A CA 1
ATOM 1129 C C . PHE A 1 140 ? 38.761 23.632 -42.912 1.00 55.81 140 PHE A C 1
ATOM 1131 O O . PHE A 1 140 ? 39.533 24.086 -42.072 1.00 55.81 140 PHE A O 1
ATOM 1138 N N . ALA A 1 141 ? 37.636 24.255 -43.267 1.00 56.38 141 ALA A N 1
ATOM 1139 C CA . ALA A 1 141 ? 37.073 25.328 -42.464 1.00 56.38 141 ALA A CA 1
ATOM 1140 C C . ALA A 1 141 ? 36.912 24.810 -41.028 1.00 56.38 141 ALA A C 1
ATOM 1142 O O . ALA A 1 141 ? 36.232 23.805 -40.804 1.00 56.38 141 ALA A O 1
ATOM 1143 N N . GLU A 1 142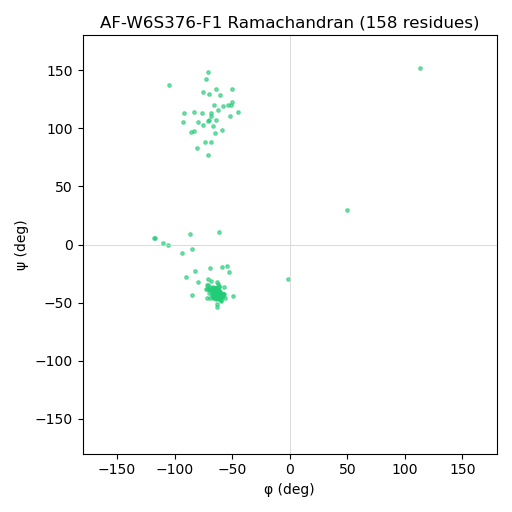 ? 37.581 25.465 -40.078 1.00 56.50 142 GLU A N 1
ATOM 1144 C CA . GLU A 1 142 ? 37.405 25.193 -38.656 1.00 56.50 142 GLU A CA 1
ATOM 1145 C C . GLU A 1 142 ? 35.902 25.218 -38.335 1.00 56.50 142 GLU A C 1
ATOM 1147 O O . GLU A 1 142 ? 35.202 26.133 -38.790 1.00 56.50 142 GLU A O 1
ATOM 1152 N N . PRO A 1 143 ? 35.370 24.239 -37.578 1.00 52.69 143 PRO A N 1
ATOM 1153 C CA . PRO A 1 143 ? 33.992 24.316 -37.132 1.00 52.69 143 PRO A CA 1
ATOM 1154 C C . PRO A 1 143 ? 33.839 25.610 -36.337 1.00 52.69 143 PRO A C 1
ATOM 1156 O O . PRO A 1 143 ? 34.534 25.842 -35.346 1.00 52.69 143 PRO A O 1
ATOM 1159 N N . THR A 1 144 ? 32.954 26.481 -36.820 1.00 51.62 144 THR A N 1
ATOM 1160 C CA . THR A 1 144 ? 32.604 27.736 -36.165 1.00 51.62 144 THR A CA 1
ATOM 1161 C C . THR A 1 144 ? 32.279 27.425 -34.711 1.00 51.62 144 THR A C 1
ATOM 1163 O O . THR A 1 144 ? 31.425 26.579 -34.440 1.00 51.62 144 THR A O 1
ATOM 1166 N N . LYS A 1 145 ? 32.996 28.066 -33.782 1.00 54.06 145 LYS A N 1
ATOM 1167 C CA . LYS A 1 145 ? 32.712 27.977 -32.350 1.00 54.06 145 LYS A CA 1
ATOM 1168 C C . LYS A 1 145 ? 31.235 28.302 -32.159 1.00 54.06 145 LYS A C 1
ATOM 1170 O O . LYS A 1 145 ? 30.808 29.422 -32.424 1.00 54.06 145 LYS A O 1
ATOM 1175 N N . VAL A 1 146 ? 30.456 27.296 -31.784 1.00 49.16 146 VAL A N 1
ATOM 1176 C CA . VAL A 1 146 ? 29.073 27.490 -31.372 1.00 49.16 146 VAL A CA 1
ATOM 1177 C C . VAL A 1 146 ? 29.155 28.234 -30.051 1.00 49.16 146 VAL A C 1
ATOM 1179 O O . VAL A 1 146 ? 29.688 27.691 -29.085 1.00 49.16 146 VAL A O 1
ATOM 1182 N N . ASP A 1 147 ? 28.693 29.483 -30.041 1.00 52.81 147 ASP A N 1
ATOM 1183 C CA . ASP A 1 147 ? 28.572 30.273 -28.823 1.00 52.81 147 ASP A CA 1
ATOM 1184 C C . ASP A 1 147 ? 27.813 29.460 -27.771 1.00 52.81 147 ASP A C 1
ATOM 1186 O O . ASP A 1 147 ? 26.674 29.021 -27.978 1.00 52.81 147 ASP A O 1
ATOM 1190 N N . GLU A 1 148 ? 28.494 29.236 -26.652 1.00 53.38 148 GLU A N 1
ATOM 1191 C CA . GLU A 1 148 ? 27.997 28.573 -25.460 1.00 53.38 148 GLU A CA 1
ATOM 1192 C C . GLU A 1 148 ? 26.782 29.364 -24.957 1.00 53.38 148 GLU A C 1
ATOM 1194 O O . GLU A 1 148 ? 26.898 30.420 -24.335 1.00 53.38 148 GLU A O 1
ATOM 1199 N N . LYS A 1 149 ? 25.572 28.901 -25.284 1.00 55.84 149 LYS A N 1
ATOM 1200 C CA . LYS A 1 149 ? 24.370 29.416 -24.634 1.00 55.84 149 LYS A CA 1
ATOM 1201 C C . LYS A 1 149 ? 24.401 28.914 -23.201 1.00 55.84 149 LYS A C 1
ATOM 1203 O O . LYS A 1 149 ? 24.169 27.728 -22.977 1.00 55.84 149 LYS A O 1
ATOM 1208 N N . GLU A 1 150 ? 24.678 29.823 -22.269 1.00 60.50 150 GLU A N 1
ATOM 1209 C CA . GLU A 1 150 ? 24.582 29.576 -20.832 1.00 60.50 150 GLU A CA 1
ATOM 1210 C C . GLU A 1 150 ? 23.279 28.834 -20.526 1.00 60.50 150 GLU A C 1
ATOM 1212 O O . GLU A 1 150 ? 22.166 29.327 -20.753 1.00 60.50 150 GLU A O 1
ATOM 1217 N N . SER A 1 151 ? 23.433 27.598 -20.060 1.00 64.56 151 SER A N 1
ATOM 1218 C CA . SER A 1 151 ? 22.315 26.747 -19.710 1.00 64.56 151 SER A CA 1
ATOM 1219 C C . SER A 1 151 ? 21.702 27.274 -18.418 1.00 64.56 151 SER A C 1
ATOM 1221 O O . SER A 1 151 ? 22.396 27.710 -17.503 1.00 64.56 151 SER A O 1
ATOM 1223 N N . ILE A 1 152 ? 20.377 27.219 -18.315 1.00 69.12 152 ILE A N 1
ATOM 1224 C CA . ILE A 1 152 ? 19.583 27.723 -17.178 1.00 69.12 152 ILE A CA 1
ATOM 1225 C C . ILE A 1 152 ? 20.077 27.150 -15.830 1.00 69.12 152 ILE A C 1
ATOM 1227 O O . ILE A 1 152 ? 19.908 27.773 -14.782 1.00 69.12 152 ILE A O 1
ATOM 1231 N N . PHE A 1 153 ? 20.749 25.998 -15.868 1.00 67.19 153 PHE A N 1
ATOM 1232 C CA . PHE A 1 153 ? 21.429 25.372 -14.738 1.00 67.19 153 PHE A CA 1
ATOM 1233 C C . PHE A 1 153 ? 22.563 26.210 -14.127 1.00 67.19 153 PHE A C 1
ATOM 1235 O O . PHE A 1 153 ? 22.688 26.231 -12.901 1.00 67.19 153 PHE A O 1
ATOM 1242 N N . ASP A 1 154 ? 23.337 26.944 -14.927 1.00 68.69 154 ASP A N 1
ATOM 1243 C CA . ASP A 1 154 ? 24.447 27.764 -14.423 1.00 68.69 154 ASP A CA 1
ATOM 1244 C C . ASP A 1 154 ? 23.938 28.992 -13.654 1.00 68.69 154 ASP A C 1
ATOM 1246 O O . ASP A 1 154 ? 24.527 29.396 -12.651 1.00 68.69 154 ASP A O 1
ATOM 1250 N N . LYS A 1 155 ? 22.754 29.506 -14.017 1.00 64.62 155 LYS A N 1
ATOM 1251 C CA . LYS A 1 155 ? 22.057 30.558 -13.256 1.00 64.62 155 LYS A CA 1
ATOM 1252 C C . LYS A 1 155 ? 21.534 30.096 -11.896 1.00 64.62 155 LYS A C 1
ATOM 1254 O O . LYS A 1 155 ? 21.454 30.906 -10.977 1.00 64.62 155 LYS A O 1
ATOM 1259 N N . ILE A 1 156 ? 21.159 28.825 -11.755 1.00 70.88 156 ILE A N 1
ATOM 1260 C CA . ILE A 1 156 ? 20.600 28.285 -10.503 1.00 70.88 156 ILE A CA 1
ATOM 1261 C C . ILE A 1 156 ? 21.718 27.975 -9.499 1.00 70.88 156 ILE A C 1
ATOM 1263 O O . ILE A 1 156 ? 21.537 28.153 -8.296 1.00 70.88 156 ILE A O 1
ATOM 1267 N N . LYS A 1 157 ? 22.898 27.580 -9.985 1.00 68.62 157 LYS A N 1
ATOM 1268 C CA . LYS A 1 157 ? 24.061 27.257 -9.148 1.00 68.62 157 LYS A CA 1
ATOM 1269 C C . LYS A 1 157 ? 24.681 28.475 -8.451 1.00 68.62 157 LYS A C 1
ATOM 1271 O O . LYS A 1 157 ? 25.384 28.304 -7.468 1.00 68.62 157 LYS A O 1
ATOM 1276 N N . GLY A 1 158 ? 24.419 29.687 -8.945 1.00 61.38 158 GLY A N 1
ATOM 1277 C CA . GLY A 1 158 ? 24.865 30.938 -8.321 1.00 61.38 158 GLY A CA 1
ATOM 1278 C C . GLY A 1 158 ? 23.942 31.478 -7.222 1.00 61.38 158 GLY A C 1
ATOM 1279 O O . GLY A 1 158 ? 24.266 32.502 -6.626 1.00 61.38 158 GLY A O 1
ATOM 1280 N N . LEU A 1 159 ? 22.792 30.838 -6.972 1.00 57.62 159 LEU A N 1
ATOM 1281 C CA . LEU A 1 159 ? 21.815 31.275 -5.965 1.00 57.62 159 LEU A CA 1
ATOM 1282 C C . LEU A 1 159 ? 21.790 30.403 -4.694 1.00 57.62 159 LEU A C 1
ATOM 1284 O O . LEU A 1 159 ? 21.005 30.695 -3.791 1.00 57.62 159 LEU A O 1
ATOM 1288 N N . PHE A 1 160 ? 22.621 29.356 -4.632 1.00 49.28 160 PHE A N 1
ATOM 1289 C CA . PHE A 1 160 ? 22.792 28.464 -3.481 1.00 49.28 160 PHE A CA 1
ATOM 1290 C C . PHE A 1 160 ? 24.242 28.441 -3.007 1.00 49.28 160 PHE A C 1
ATOM 1292 O O . PHE A 1 160 ? 25.142 28.438 -3.875 1.00 49.28 160 PHE A O 1
#

Sequence (160 aa):
MLVEKEEYIIKGSNALKQSAIEVQRENEYEKLREQRVRSKQKAKKNLVRLRVSVLLSIFMVLVTGILLVSRYSIIYSLQDQYFDAKDELGVAERYNEKLKIDLLKVAEEKDVLNTAKESHNMVLPQKGTAIVLEGNEKTFAEPTKVDEKESIFDKIKGLF

Secondary structure (DSSP, 8-state):
-----------S-HHHHHHHHHHHHHHHHHHHHHHHHHHHHHHHHHHHHHHHHHHHHHHHHHHHHHHHHHHHHHHHHHHHHHHHHHHHHHHHHHHHHHHHHHHHHHHSTHHHHHHHHHHH---PPPTTT-------STTSPPPP-------HHHHHHT--

Organism: NCBI:txid1216932

Mean predicted aligned error: 20.28 Å

Radius of gyration: 54.72 Å; Cα contacts (8 Å, |Δi|>4): 10; chains: 1; bounding box: 89×52×161 Å

pLDDT: mean 75.79, std 16.6, range [38.09, 97.0]